Protein AF-A0A6G3R318-F1 (afdb_monomer_lite)

Organism: NCBI:txid2706070

Foldseek 3Di:
DVLLCVVPNPVQDDDDDDDPPCPCVCLVAPVVCVPPVDYPDDDDDDDDDADDPVLVVQQVVDDPPRDHDQDPPGPPDDGDCVRPDVSVVSVVVSVCCVVPVVD

Sequence (103 aa):
RAAHTALLGARRVLTWPGSMAAEDFPLFGDAGAEVHGQRGVPLVYWMLGVVGAEEWRRAATGGPGTQPLAPNHSPAFAPHIGSALRPAVAALAGAALDRFAAG

Structure (mmCIF, N/CA/C/O backbone):
data_AF-A0A6G3R318-F1
#
_entry.id   AF-A0A6G3R318-F1
#
loop_
_atom_site.group_PDB
_atom_site.id
_atom_site.type_symbol
_atom_site.label_atom_id
_atom_site.label_alt_id
_atom_site.label_comp_id
_atom_site.label_asym_id
_atom_site.label_entity_id
_atom_site.label_seq_id
_atom_site.pdbx_PDB_ins_code
_atom_site.Cartn_x
_atom_site.Cartn_y
_atom_site.Cartn_z
_atom_site.occupancy
_atom_site.B_iso_or_equiv
_atom_site.auth_seq_id
_atom_site.auth_comp_id
_atom_site.auth_asym_id
_atom_site.auth_atom_id
_atom_site.pdbx_PDB_model_num
ATOM 1 N N . ARG A 1 1 ? -6.621 -6.548 1.088 1.00 85.56 1 ARG A N 1
ATOM 2 C CA . ARG A 1 1 ? -6.122 -7.241 -0.141 1.00 85.56 1 ARG A CA 1
ATOM 3 C C . ARG A 1 1 ? -7.206 -7.431 -1.204 1.00 85.56 1 ARG A C 1
ATOM 5 O O . ARG A 1 1 ? -6.941 -7.115 -2.360 1.00 85.56 1 ARG A O 1
ATOM 12 N N . ALA 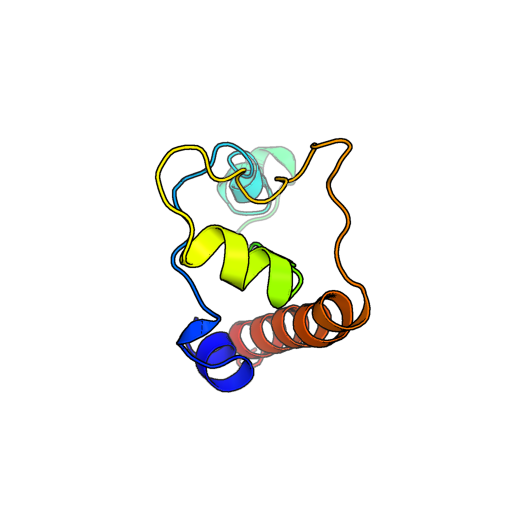A 1 2 ? -8.389 -7.957 -0.859 1.00 89.81 2 ALA A N 1
ATOM 13 C CA . ALA A 1 2 ? -9.481 -8.166 -1.820 1.00 89.81 2 ALA A CA 1
ATOM 14 C C . ALA A 1 2 ? -9.898 -6.861 -2.524 1.00 89.81 2 ALA A C 1
ATOM 16 O O . ALA A 1 2 ? -9.862 -6.809 -3.751 1.00 89.81 2 ALA A O 1
ATOM 17 N N . ALA A 1 3 ? -10.136 -5.785 -1.761 1.00 90.00 3 ALA A N 1
ATOM 18 C CA . ALA A 1 3 ? -10.441 -4.457 -2.301 1.00 90.00 3 ALA A CA 1
ATOM 19 C C . ALA A 1 3 ? -9.396 -3.962 -3.320 1.00 90.00 3 ALA A C 1
ATOM 21 O O . ALA A 1 3 ? -9.736 -3.572 -4.434 1.00 90.00 3 ALA A O 1
ATOM 22 N N . HIS A 1 4 ? -8.101 -4.065 -3.000 1.00 91.81 4 HIS A N 1
ATOM 23 C CA . HIS A 1 4 ? -7.029 -3.708 -3.940 1.00 91.81 4 HIS A CA 1
ATOM 24 C C . HIS A 1 4 ? -6.989 -4.597 -5.179 1.00 91.81 4 HIS A C 1
ATOM 26 O O . HIS A 1 4 ? -6.668 -4.116 -6.258 1.00 91.81 4 HIS A O 1
ATOM 32 N N . THR A 1 5 ? -7.315 -5.882 -5.046 1.00 93.88 5 THR A N 1
ATOM 33 C CA . THR A 1 5 ? -7.335 -6.809 -6.186 1.00 93.88 5 THR A CA 1
ATOM 34 C C . THR A 1 5 ? -8.464 -6.461 -7.150 1.00 93.88 5 THR A C 1
ATOM 36 O O . THR A 1 5 ? -8.240 -6.464 -8.358 1.00 93.88 5 THR A O 1
ATOM 39 N N . ALA A 1 6 ? -9.642 -6.105 -6.631 1.00 93.44 6 ALA A N 1
ATOM 40 C CA . ALA A 1 6 ? -10.758 -5.617 -7.437 1.00 93.44 6 ALA A CA 1
ATOM 41 C C . ALA A 1 6 ? -10.427 -4.279 -8.124 1.00 93.44 6 ALA A C 1
ATOM 43 O O . ALA A 1 6 ? -10.738 -4.096 -9.296 1.00 93.44 6 ALA A O 1
ATOM 44 N N . LEU A 1 7 ? -9.747 -3.371 -7.416 1.00 92.19 7 LEU A N 1
ATOM 45 C CA . LEU A 1 7 ? -9.408 -2.036 -7.913 1.00 92.19 7 LEU A CA 1
ATOM 46 C C . LEU A 1 7 ? -8.263 -2.026 -8.943 1.00 92.19 7 LEU A C 1
ATOM 48 O O . LEU A 1 7 ? -8.327 -1.316 -9.943 1.00 92.19 7 LEU A O 1
ATOM 52 N N . LEU A 1 8 ? -7.181 -2.759 -8.675 1.00 89.81 8 LEU A N 1
ATOM 53 C CA . LEU A 1 8 ? -5.916 -2.676 -9.421 1.00 89.81 8 LEU A CA 1
ATOM 54 C C . LEU A 1 8 ? -5.684 -3.885 -10.339 1.00 89.81 8 LEU A C 1
ATOM 56 O O . LEU A 1 8 ? -4.813 -3.843 -11.212 1.00 89.81 8 LEU A O 1
ATOM 60 N N . GLY A 1 9 ? -6.442 -4.964 -10.141 1.00 93.19 9 GLY A N 1
ATOM 61 C CA . GLY A 1 9 ? -6.219 -6.261 -10.767 1.00 93.19 9 GLY A CA 1
ATOM 62 C C . GLY A 1 9 ? -5.129 -7.080 -10.067 1.00 93.19 9 GLY A C 1
ATOM 63 O O . GLY A 1 9 ? -4.141 -6.555 -9.550 1.00 93.19 9 GLY A O 1
ATOM 64 N N . ALA A 1 10 ? -5.272 -8.408 -10.104 1.00 91.44 10 ALA A N 1
ATOM 65 C CA . ALA A 1 10 ? -4.398 -9.342 -9.382 1.00 91.44 10 ALA A CA 1
ATOM 66 C C . ALA A 1 10 ? -2.905 -9.209 -9.733 1.00 91.44 10 ALA A C 1
ATOM 68 O O . ALA A 1 10 ? -2.047 -9.393 -8.876 1.00 91.44 10 ALA A O 1
ATOM 69 N N . ARG A 1 11 ? -2.580 -8.829 -10.974 1.00 88.56 11 ARG A N 1
ATOM 70 C CA . ARG A 1 11 ? -1.191 -8.649 -11.433 1.00 88.56 11 ARG A CA 1
ATOM 71 C C . ARG A 1 11 ? -0.483 -7.425 -10.843 1.00 88.56 11 ARG A C 1
ATOM 73 O O . ARG A 1 11 ? 0.726 -7.310 -11.011 1.00 88.56 11 ARG A O 1
ATOM 80 N N . ARG A 1 12 ? -1.217 -6.504 -10.212 1.00 87.06 12 ARG A N 1
ATOM 81 C CA . ARG A 1 12 ? -0.678 -5.277 -9.597 1.00 87.06 12 ARG A CA 1
ATOM 82 C C . ARG A 1 12 ? -0.704 -5.316 -8.068 1.00 87.06 12 ARG A C 1
ATOM 84 O O . ARG A 1 12 ? -0.289 -4.353 -7.436 1.00 87.06 12 ARG A O 1
ATOM 91 N N . VAL A 1 13 ? -1.173 -6.418 -7.479 1.00 90.62 13 VAL A N 1
ATOM 92 C CA . VAL A 1 13 ? -1.188 -6.645 -6.030 1.00 90.62 13 VAL A CA 1
ATOM 93 C C . VAL A 1 13 ? -0.230 -7.786 -5.716 1.00 90.62 13 VAL A C 1
ATOM 95 O O . VAL A 1 13 ? -0.575 -8.963 -5.822 1.00 90.62 13 VAL A O 1
ATOM 98 N N . LEU A 1 14 ? 0.995 -7.419 -5.360 1.00 87.06 14 LEU A N 1
ATOM 99 C CA . LEU A 1 14 ? 2.083 -8.359 -5.117 1.00 87.06 14 LEU A CA 1
ATOM 100 C C . LEU A 1 14 ? 2.215 -8.673 -3.625 1.00 87.06 14 LEU A C 1
ATOM 102 O O . LEU A 1 14 ? 1.806 -7.885 -2.770 1.00 87.06 14 LEU A O 1
ATOM 106 N N . THR A 1 15 ? 2.802 -9.827 -3.313 1.00 85.25 15 THR A N 1
ATOM 107 C CA . THR A 1 15 ? 3.269 -10.104 -1.953 1.00 85.25 15 THR A CA 1
ATOM 108 C C . THR A 1 15 ? 4.510 -9.266 -1.701 1.00 85.25 15 THR A C 1
ATOM 110 O O . THR A 1 15 ? 5.482 -9.356 -2.449 1.00 85.25 15 THR A O 1
ATOM 113 N N . TRP A 1 16 ? 4.468 -8.450 -0.654 1.00 76.62 16 TRP A N 1
ATOM 114 C CA . TRP A 1 16 ? 5.635 -7.707 -0.214 1.00 76.62 16 TRP A CA 1
ATOM 115 C C . TRP A 1 16 ? 6.540 -8.630 0.622 1.00 76.62 16 TRP A C 1
ATOM 117 O O . TRP A 1 16 ? 6.041 -9.233 1.577 1.00 76.62 16 TRP A O 1
ATOM 127 N N . PRO A 1 17 ? 7.832 -8.795 0.278 1.00 75.88 17 PRO A N 1
ATOM 128 C CA . PRO A 1 17 ? 8.759 -9.541 1.124 1.00 75.88 17 PRO A CA 1
ATOM 129 C C . PRO A 1 17 ? 8.970 -8.799 2.450 1.00 75.88 17 PRO A C 1
ATOM 131 O O . PRO A 1 17 ? 8.887 -7.577 2.491 1.00 75.88 17 PRO A O 1
ATOM 134 N N . GLY A 1 18 ? 9.262 -9.512 3.540 1.00 72.19 18 GLY A N 1
ATOM 135 C CA . GLY A 1 18 ? 9.585 -8.861 4.816 1.00 72.19 18 GLY A CA 1
ATOM 136 C C . GLY A 1 18 ? 10.694 -7.812 4.643 1.00 72.19 18 GLY A C 1
ATOM 137 O O . GLY A 1 18 ? 11.690 -8.073 3.970 1.00 72.19 18 GLY A O 1
ATOM 138 N N . SER A 1 19 ? 10.503 -6.619 5.208 1.00 73.06 19 SER A N 1
ATOM 139 C CA . SER A 1 19 ? 11.435 -5.493 5.098 1.00 73.06 19 SER A CA 1
ATOM 140 C C . SER A 1 19 ? 11.558 -4.781 6.437 1.00 73.06 19 SER A C 1
ATOM 142 O O . SER A 1 19 ? 10.564 -4.640 7.148 1.00 73.06 19 SER A O 1
ATOM 144 N N . MET A 1 20 ? 12.773 -4.321 6.738 1.00 77.88 20 MET A N 1
ATOM 145 C CA . MET A 1 20 ? 13.119 -3.566 7.940 1.00 77.88 20 MET A CA 1
ATOM 146 C C . MET A 1 20 ? 12.782 -2.066 7.827 1.00 77.88 20 MET A C 1
ATOM 148 O O . MET A 1 20 ? 13.603 -1.196 8.104 1.00 77.88 20 MET A O 1
ATOM 152 N N . ALA A 1 21 ? 11.606 -1.754 7.287 1.00 76.38 21 ALA A N 1
ATOM 153 C CA . ALA A 1 21 ? 11.179 -0.377 7.030 1.00 76.38 21 ALA A CA 1
ATOM 154 C C . ALA A 1 21 ? 9.907 0.021 7.797 1.00 76.38 21 ALA A C 1
ATOM 156 O O . ALA A 1 21 ? 9.339 1.075 7.520 1.00 76.38 21 ALA A O 1
ATOM 157 N N . ALA A 1 22 ? 9.403 -0.846 8.677 1.00 82.50 22 ALA A N 1
ATOM 158 C CA . ALA A 1 22 ? 8.090 -0.686 9.309 1.00 82.50 22 ALA A CA 1
ATOM 159 C C . ALA A 1 22 ? 7.984 -1.388 10.677 1.00 82.50 22 ALA A C 1
ATOM 161 O O . ALA A 1 22 ? 6.888 -1.732 11.117 1.00 82.50 22 ALA A O 1
ATOM 162 N N . GLU A 1 23 ? 9.102 -1.660 11.345 1.00 87.56 23 GLU A N 1
ATOM 163 C CA . GLU A 1 23 ? 9.149 -2.355 12.637 1.00 87.56 23 GLU A CA 1
ATOM 164 C C . GLU A 1 23 ? 8.593 -1.514 13.778 1.00 87.56 23 GLU A C 1
ATOM 166 O O . GLU A 1 23 ? 8.127 -2.059 14.776 1.00 87.56 23 GLU A O 1
ATOM 171 N N . ASP A 1 24 ? 8.627 -0.195 13.625 1.00 90.75 24 ASP A N 1
ATOM 172 C CA . ASP A 1 24 ? 8.007 0.765 14.527 1.00 90.75 24 ASP A CA 1
ATOM 173 C C . ASP A 1 24 ? 6.508 0.945 14.248 1.00 90.75 24 ASP A C 1
ATOM 175 O O . ASP A 1 24 ? 5.781 1.407 15.122 1.00 90.75 24 ASP A O 1
ATOM 179 N N . PHE A 1 25 ? 6.002 0.529 13.082 1.00 90.75 25 PHE A N 1
ATOM 180 C CA . PHE A 1 25 ? 4.596 0.699 12.714 1.00 90.75 25 PHE A CA 1
ATOM 181 C C . PHE A 1 25 ? 3.599 0.098 13.728 1.00 90.75 25 PHE A C 1
ATOM 183 O O . PHE A 1 25 ? 2.576 0.734 14.000 1.00 90.75 25 PHE A O 1
ATOM 190 N N . PRO A 1 26 ? 3.853 -1.071 14.354 1.00 91.56 26 PRO A N 1
ATOM 191 C CA . PRO A 1 26 ? 3.003 -1.580 15.428 1.00 91.56 26 PRO A CA 1
ATOM 192 C C . PRO A 1 26 ? 2.850 -0.631 16.631 1.00 91.56 26 PRO A C 1
ATOM 194 O O . PRO A 1 26 ? 1.853 -0.745 17.345 1.00 91.56 26 PRO A O 1
ATOM 197 N N . LEU A 1 27 ? 3.775 0.318 16.846 1.00 95.25 27 LEU A N 1
ATOM 198 C CA . LEU A 1 27 ? 3.691 1.326 17.914 1.00 95.25 27 LEU A CA 1
ATOM 199 C C . LEU A 1 27 ? 2.566 2.348 17.701 1.00 95.25 27 LEU A C 1
ATOM 201 O O . LEU A 1 27 ? 2.251 3.090 18.621 1.00 95.25 27 LEU A O 1
ATOM 205 N N . PHE A 1 28 ? 1.935 2.402 16.527 1.00 93.56 28 PHE A N 1
ATOM 206 C CA . PHE A 1 28 ? 0.702 3.179 16.346 1.00 93.56 28 PHE A CA 1
ATOM 207 C C . PHE A 1 28 ? -0.548 2.450 16.876 1.00 93.56 28 PHE A C 1
ATOM 209 O O . PHE A 1 28 ? -1.637 3.023 16.893 1.00 93.56 28 PHE A O 1
ATOM 216 N N . GLY A 1 29 ? -0.410 1.171 17.238 1.00 94.75 29 GLY A N 1
ATOM 217 C CA . GLY A 1 29 ? -1.467 0.297 17.737 1.00 94.75 29 GLY A CA 1
ATOM 218 C C . GLY A 1 29 ? -1.232 -0.106 19.188 1.00 94.75 2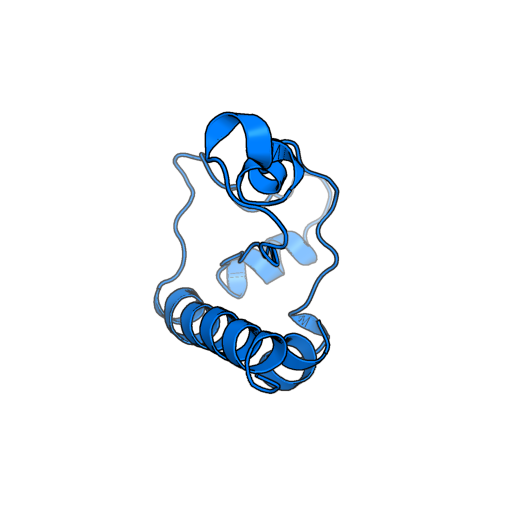9 GLY A C 1
ATOM 219 O O . GLY A 1 29 ? -0.602 0.607 19.960 1.00 94.75 29 GLY A O 1
ATOM 220 N N . ASP A 1 30 ? -1.694 -1.296 19.569 1.00 96.44 30 ASP A N 1
ATOM 221 C CA . ASP A 1 30 ? -1.608 -1.745 20.966 1.00 96.44 30 ASP A CA 1
ATOM 222 C C . ASP A 1 30 ? -0.174 -1.900 21.495 1.00 96.44 30 ASP A C 1
ATOM 224 O O . ASP A 1 30 ? 0.039 -1.773 22.702 1.00 96.44 30 ASP A O 1
ATOM 228 N N . ALA A 1 31 ? 0.821 -2.119 20.625 1.00 96.19 31 ALA A N 1
ATOM 229 C CA . ALA A 1 31 ? 2.223 -2.182 21.045 1.00 96.19 31 ALA A CA 1
ATOM 230 C C . ALA A 1 31 ? 2.752 -0.823 21.544 1.00 96.19 31 ALA A C 1
ATOM 232 O O . ALA A 1 31 ? 3.716 -0.787 22.302 1.00 96.19 31 ALA A O 1
ATOM 233 N N . GLY A 1 32 ? 2.120 0.287 21.148 1.00 97.00 32 GLY A N 1
ATOM 234 C CA . GLY A 1 32 ? 2.456 1.637 21.596 1.00 97.00 32 GLY A CA 1
ATOM 235 C C . GLY A 1 32 ? 1.593 2.156 22.739 1.00 97.00 32 GLY A C 1
ATOM 236 O O . GLY A 1 32 ? 1.715 3.327 23.096 1.00 97.00 32 GLY A O 1
ATOM 237 N N . ALA A 1 33 ? 0.740 1.324 23.347 1.00 97.69 33 ALA A N 1
ATOM 238 C CA . ALA A 1 33 ? -0.185 1.772 24.388 1.00 97.69 33 ALA A CA 1
ATOM 239 C C . ALA A 1 33 ? 0.523 2.480 25.560 1.00 97.69 33 ALA A C 1
ATOM 241 O O . ALA A 1 33 ? -0.029 3.420 26.124 1.00 97.69 33 ALA A O 1
ATOM 242 N N . GLU A 1 34 ? 1.752 2.080 25.899 1.00 97.19 34 GLU A N 1
ATOM 243 C CA . GLU A 1 34 ? 2.567 2.741 26.933 1.00 97.19 34 GLU A CA 1
ATOM 244 C C 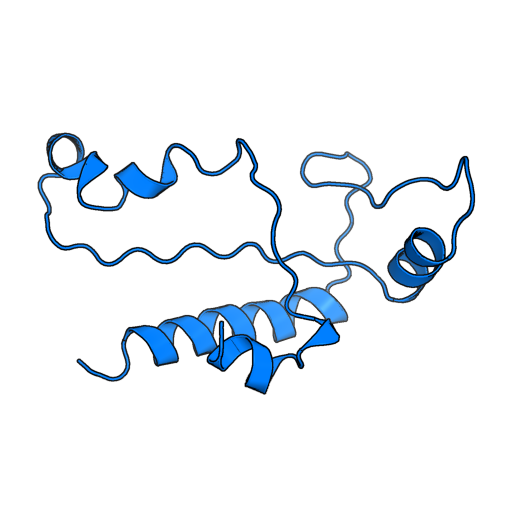. GLU A 1 34 ? 3.168 4.083 26.478 1.00 97.19 34 GLU A C 1
ATOM 246 O O . GLU A 1 34 ? 3.483 4.929 27.309 1.00 97.19 34 GLU A O 1
ATOM 251 N N . VAL A 1 35 ? 3.293 4.302 25.167 1.00 96.00 35 VAL A N 1
ATOM 252 C CA . VAL A 1 35 ? 3.828 5.531 24.561 1.00 96.00 35 VAL A CA 1
ATOM 253 C C . VAL A 1 35 ? 2.734 6.585 24.390 1.00 96.00 35 VAL A C 1
ATOM 255 O O . VAL A 1 35 ? 2.943 7.749 24.720 1.00 96.00 35 VAL A O 1
ATOM 258 N N . HIS A 1 36 ? 1.566 6.195 23.867 1.00 96.06 36 HIS A N 1
ATOM 259 C CA . HIS A 1 36 ? 0.496 7.131 23.488 1.00 96.06 36 HIS A CA 1
ATOM 260 C C . HIS A 1 36 ? -0.809 6.974 24.292 1.00 96.06 36 HIS A C 1
ATOM 262 O O . HIS A 1 36 ? -1.752 7.738 24.085 1.00 96.06 36 HIS A O 1
ATOM 268 N N . GLY A 1 37 ? -0.912 5.990 25.192 1.00 97.12 37 GLY A N 1
ATOM 269 C CA . GLY A 1 37 ? -2.042 5.836 26.120 1.00 97.12 37 GLY A CA 1
ATOM 270 C C . GLY A 1 37 ? -3.365 5.350 25.511 1.00 97.12 37 GLY A C 1
ATOM 271 O O . GLY A 1 37 ? -4.394 5.440 26.175 1.00 97.12 37 GLY A O 1
ATOM 272 N N . GLN A 1 38 ? -3.375 4.850 24.271 1.00 96.50 38 GLN A N 1
ATOM 273 C CA . GLN A 1 38 ? -4.589 4.368 23.584 1.00 96.50 38 GLN A CA 1
ATOM 274 C C . GLN A 1 38 ? -4.522 2.855 23.347 1.00 96.50 38 GLN A C 1
ATOM 276 O O . GLN A 1 38 ? -3.434 2.298 23.224 1.00 96.50 38 GLN A O 1
ATOM 281 N N . ARG A 1 39 ? -5.681 2.191 23.277 1.00 96.06 39 ARG A N 1
ATOM 282 C CA . ARG A 1 39 ? -5.813 0.749 23.002 1.00 96.06 39 ARG A CA 1
ATOM 283 C C . ARG A 1 39 ? -6.904 0.492 21.967 1.00 96.06 39 ARG A C 1
ATOM 285 O O . ARG A 1 39 ? -7.804 1.311 21.800 1.00 96.06 39 ARG A O 1
ATOM 292 N N . GLY A 1 40 ? -6.840 -0.659 21.308 1.00 92.94 40 GLY A N 1
ATOM 293 C CA . GLY A 1 40 ? -7.793 -1.103 20.299 1.00 92.94 40 GLY A CA 1
ATOM 294 C C . GLY A 1 40 ? -7.676 -0.366 18.965 1.00 92.94 40 GLY A C 1
ATOM 295 O O . GLY A 1 40 ? -8.624 -0.398 18.184 1.00 92.94 40 GLY A O 1
ATOM 296 N N . VAL A 1 41 ? -6.552 0.310 18.690 1.00 91.31 41 VAL A N 1
ATOM 297 C CA . VAL A 1 41 ? -6.369 1.071 17.444 1.00 91.31 41 VAL A CA 1
ATOM 298 C C . VAL A 1 41 ? -6.140 0.093 16.282 1.00 91.31 41 VAL A C 1
ATOM 300 O O . VAL A 1 41 ? -5.125 -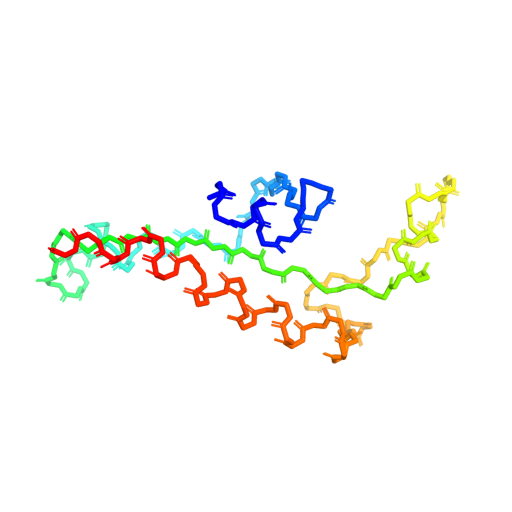0.609 16.259 1.00 91.31 41 VAL A O 1
ATOM 303 N N . PRO A 1 42 ? -7.058 0.015 15.300 1.00 85.44 42 PRO A N 1
ATOM 304 C CA . PRO A 1 42 ? -6.897 -0.883 14.171 1.00 85.44 42 PRO A CA 1
ATOM 305 C C . PRO A 1 42 ? -5.813 -0.359 13.232 1.00 85.44 42 PRO A C 1
ATOM 307 O O . PRO A 1 42 ? -5.920 0.736 12.683 1.00 85.44 42 PRO A O 1
ATOM 310 N N . LEU A 1 43 ? -4.792 -1.178 12.998 1.00 84.56 43 LEU A N 1
ATOM 311 C CA . LEU A 1 43 ? -3.709 -0.845 12.085 1.00 84.56 43 LEU A CA 1
ATOM 312 C C . LEU A 1 43 ? -3.889 -1.506 10.725 1.00 84.56 43 LEU A C 1
ATOM 314 O O . LEU A 1 43 ? -4.323 -2.654 10.609 1.00 84.56 43 LEU A O 1
ATOM 318 N N . VAL A 1 44 ? -3.484 -0.783 9.689 1.00 79.06 44 VAL A N 1
ATOM 319 C CA . VAL A 1 44 ? -3.293 -1.334 8.355 1.00 79.06 44 VAL A CA 1
ATOM 320 C C . VAL A 1 44 ? -2.089 -0.661 7.709 1.00 79.06 44 VAL A C 1
ATOM 322 O O . VAL A 1 44 ? -2.003 0.562 7.660 1.00 79.06 44 VAL A O 1
ATOM 325 N N . TYR A 1 45 ? -1.149 -1.473 7.232 1.00 78.75 45 TYR A N 1
ATOM 326 C CA . TYR A 1 45 ? 0.026 -1.012 6.502 1.00 78.75 45 TYR A CA 1
ATOM 327 C C . TYR A 1 45 ? -0.041 -1.518 5.068 1.00 78.75 45 TYR A C 1
ATOM 329 O O . TYR A 1 45 ? -0.299 -2.698 4.818 1.00 78.75 45 TYR A O 1
ATOM 337 N N . TRP A 1 46 ? 0.229 -0.633 4.122 1.00 77.38 46 TRP A N 1
ATOM 338 C CA . TRP A 1 46 ? 0.468 -0.992 2.734 1.00 77.38 46 TRP A CA 1
ATOM 339 C C . TRP A 1 46 ? 1.646 -0.187 2.220 1.00 77.38 46 TRP A C 1
ATOM 341 O O . TRP A 1 46 ? 1.818 0.982 2.558 1.00 77.38 46 TRP A O 1
ATOM 351 N N . MET A 1 47 ? 2.422 -0.810 1.343 1.00 79.62 47 MET A N 1
ATOM 352 C CA . MET A 1 47 ? 3.439 -0.108 0.585 1.00 79.62 47 MET A CA 1
ATOM 353 C C . MET A 1 47 ? 3.009 0.002 -0.866 1.00 79.62 47 MET A C 1
ATOM 355 O O . MET A 1 47 ? 2.582 -0.973 -1.486 1.00 79.62 47 MET A O 1
ATOM 359 N N . LEU A 1 48 ? 3.128 1.212 -1.397 1.00 78.31 48 LEU A N 1
ATOM 360 C CA . LEU A 1 48 ? 2.881 1.492 -2.795 1.00 78.31 48 LEU A CA 1
ATOM 361 C C . LEU A 1 48 ? 4.211 1.677 -3.523 1.00 78.31 48 LEU A C 1
ATOM 363 O O . LEU A 1 48 ? 4.948 2.619 -3.249 1.00 78.31 48 LEU A O 1
ATOM 367 N N . GLY A 1 49 ? 4.477 0.799 -4.486 1.00 78.69 49 GLY A N 1
ATOM 368 C CA . GLY A 1 49 ? 5.549 0.983 -5.458 1.00 78.69 49 GLY A CA 1
ATOM 369 C C . GLY A 1 49 ? 5.046 1.695 -6.711 1.00 78.69 49 GLY A C 1
ATOM 370 O O . GLY A 1 49 ? 3.920 1.468 -7.157 1.00 78.69 49 GLY A O 1
ATOM 371 N N . VAL A 1 50 ? 5.901 2.522 -7.310 1.00 82.12 50 VAL A N 1
ATOM 372 C CA . VAL A 1 50 ? 5.654 3.148 -8.612 1.00 82.12 50 VAL A CA 1
ATOM 373 C C . VAL A 1 50 ? 6.846 2.869 -9.505 1.00 82.12 50 VAL A C 1
ATOM 375 O O . VAL A 1 50 ? 7.985 3.103 -9.122 1.00 82.12 50 VAL A O 1
ATOM 378 N N . VAL A 1 51 ? 6.566 2.397 -10.712 1.00 84.00 51 VAL A N 1
ATOM 379 C CA . VAL A 1 51 ? 7.573 2.115 -11.729 1.00 84.00 51 VAL A CA 1
ATOM 380 C C . VAL A 1 51 ? 6.984 2.408 -13.105 1.00 84.00 51 VAL A C 1
ATOM 382 O O . VAL A 1 51 ? 5.805 2.124 -13.348 1.00 84.00 51 VAL A O 1
ATOM 385 N N . GLY A 1 52 ? 7.771 2.998 -14.006 1.00 83.12 52 GLY A N 1
ATOM 386 C CA . GLY A 1 52 ? 7.364 3.180 -15.392 1.00 83.12 52 GLY A CA 1
ATOM 387 C C . GLY A 1 52 ? 7.185 1.833 -16.096 1.00 83.12 52 GLY A C 1
ATOM 388 O O . GLY A 1 52 ? 7.888 0.861 -15.823 1.00 83.12 52 GLY A O 1
ATOM 389 N N . ALA A 1 53 ? 6.245 1.746 -17.041 1.00 82.94 53 ALA A N 1
ATOM 390 C CA . ALA A 1 53 ? 5.955 0.484 -17.730 1.00 82.94 53 ALA A CA 1
ATOM 391 C C . ALA A 1 53 ? 7.173 -0.079 -18.486 1.00 82.94 53 ALA A C 1
ATOM 393 O O . ALA A 1 53 ? 7.340 -1.294 -18.575 1.00 82.94 53 ALA A O 1
ATOM 394 N N . GLU A 1 54 ? 8.022 0.792 -19.035 1.00 85.12 54 GLU A N 1
ATOM 395 C CA . GLU A 1 54 ? 9.248 0.377 -19.712 1.00 85.12 54 GLU A CA 1
ATOM 396 C C . GLU A 1 54 ? 10.298 -0.148 -18.731 1.00 85.12 54 GLU A C 1
ATOM 398 O O . GLU A 1 54 ? 10.835 -1.228 -18.951 1.00 85.12 54 GLU A O 1
ATOM 403 N N . GLU A 1 55 ? 10.544 0.562 -17.630 1.00 86.12 55 GLU A N 1
ATOM 404 C CA . GLU A 1 55 ? 11.486 0.143 -16.585 1.00 86.12 55 GLU A CA 1
ATOM 405 C C . GLU A 1 55 ? 11.076 -1.194 -15.978 1.00 86.12 55 GLU A C 1
ATOM 407 O O . GLU A 1 55 ? 11.908 -2.089 -15.850 1.00 86.12 55 GLU A O 1
ATOM 412 N N . TRP A 1 56 ? 9.780 -1.364 -15.701 1.00 86.62 56 TRP A N 1
ATOM 413 C CA . TRP A 1 56 ? 9.233 -2.632 -15.235 1.00 86.62 56 TRP A CA 1
ATOM 414 C C . TRP A 1 56 ? 9.481 -3.760 -16.235 1.00 86.62 56 TRP A C 1
ATOM 416 O O . TRP A 1 56 ? 9.940 -4.828 -15.844 1.00 86.62 56 TRP A O 1
ATOM 426 N N . ARG A 1 57 ? 9.209 -3.536 -17.530 1.00 87.88 57 ARG A N 1
ATOM 427 C CA . ARG A 1 57 ? 9.465 -4.546 -18.568 1.00 87.88 57 ARG A CA 1
ATOM 428 C C . ARG A 1 57 ? 10.946 -4.893 -18.647 1.00 87.88 57 ARG A C 1
ATOM 430 O O . ARG A 1 57 ? 11.262 -6.073 -18.598 1.00 87.88 57 ARG A O 1
ATOM 437 N N . ARG A 1 58 ? 11.832 -3.892 -18.707 1.00 88.50 58 ARG A N 1
ATOM 438 C CA . ARG A 1 58 ? 13.289 -4.097 -18.762 1.00 88.50 58 ARG A CA 1
ATOM 439 C C . ARG A 1 58 ? 13.782 -4.916 -17.573 1.00 88.50 58 ARG A C 1
ATOM 441 O O . ARG A 1 58 ? 14.499 -5.887 -17.777 1.00 88.50 58 ARG A O 1
ATOM 448 N N . ALA A 1 59 ? 13.354 -4.569 -16.360 1.00 88.00 59 ALA A N 1
ATOM 449 C CA . ALA A 1 59 ? 13.727 -5.301 -15.153 1.00 88.00 59 ALA A CA 1
ATOM 450 C C . ALA A 1 59 ? 13.150 -6.729 -15.127 1.00 88.00 59 ALA A C 1
ATOM 452 O O . ALA A 1 59 ? 13.833 -7.655 -14.708 1.00 88.00 59 ALA A O 1
ATOM 453 N N . ALA A 1 60 ? 11.912 -6.924 -15.594 1.00 85.75 60 ALA A N 1
ATOM 454 C CA . ALA A 1 60 ? 11.234 -8.221 -15.561 1.00 85.75 60 ALA A CA 1
ATOM 455 C C . ALA A 1 60 ? 11.714 -9.211 -16.636 1.00 85.75 60 ALA A C 1
ATOM 457 O O . ALA A 1 60 ? 11.632 -10.417 -16.425 1.00 85.75 60 ALA A O 1
ATOM 458 N N . THR A 1 61 ? 12.174 -8.725 -17.793 1.00 89.00 61 THR A N 1
ATOM 459 C CA . THR A 1 61 ? 12.663 -9.571 -18.899 1.00 89.00 61 THR A CA 1
ATOM 460 C C . THR A 1 61 ? 14.185 -9.625 -18.987 1.00 89.00 61 THR A C 1
ATOM 462 O O . THR A 1 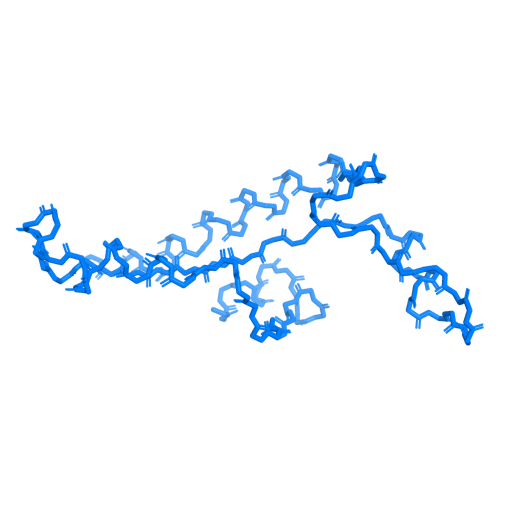61 ? 14.727 -10.257 -19.891 1.00 89.00 61 THR A O 1
ATOM 465 N N . GLY A 1 62 ? 14.876 -8.909 -18.106 1.00 83.62 62 GLY A N 1
ATOM 466 C CA . GLY A 1 62 ? 16.322 -8.794 -18.112 1.00 83.62 62 GLY A CA 1
ATOM 467 C C . GLY A 1 62 ? 17.027 -10.079 -17.680 1.00 83.62 62 GLY A C 1
ATOM 468 O O . GLY A 1 62 ? 16.587 -10.768 -16.762 1.00 83.62 62 GLY A O 1
ATOM 469 N N . GLY A 1 63 ? 18.146 -10.391 -18.337 1.00 86.25 63 GLY A N 1
ATOM 470 C CA . GLY A 1 63 ? 19.053 -11.464 -17.927 1.00 86.25 63 GLY A CA 1
ATOM 471 C C . GLY A 1 63 ? 20.040 -11.024 -16.833 1.00 86.25 63 GLY A C 1
ATOM 472 O O . GLY A 1 63 ? 19.952 -9.898 -16.326 1.00 86.25 63 GLY A O 1
ATOM 473 N N . PRO A 1 64 ? 21.014 -11.884 -16.486 1.00 87.69 64 PRO A N 1
ATOM 474 C CA . PRO A 1 64 ? 22.091 -11.544 -15.557 1.00 87.69 64 PRO A CA 1
ATOM 475 C C . PRO A 1 64 ? 22.771 -10.218 -15.928 1.00 87.69 64 PRO A C 1
ATOM 477 O O . PRO A 1 64 ? 23.096 -9.992 -17.091 1.00 87.69 64 PRO A O 1
ATOM 480 N N . GLY A 1 65 ? 22.975 -9.338 -14.944 1.00 84.75 65 GLY A N 1
ATOM 481 C CA . GLY A 1 65 ? 23.567 -8.010 -15.156 1.00 84.75 65 GLY A CA 1
ATOM 482 C C . GLY A 1 65 ? 22.568 -6.900 -15.501 1.00 84.75 65 GLY A C 1
ATOM 483 O O . GLY A 1 65 ? 22.970 -5.745 -15.619 1.00 84.75 65 GLY A O 1
ATOM 484 N N . THR A 1 66 ? 21.271 -7.208 -15.618 1.00 89.31 66 THR A N 1
ATOM 485 C CA . THR A 1 66 ? 20.246 -6.165 -15.765 1.00 89.31 66 THR A CA 1
ATOM 486 C C . THR A 1 66 ? 20.180 -5.313 -14.504 1.00 89.31 66 THR A C 1
ATOM 488 O O . THR A 1 66 ? 20.076 -5.837 -13.394 1.00 89.31 66 THR A O 1
ATOM 491 N N . GLN A 1 67 ? 20.219 -3.992 -14.675 1.00 85.44 67 GLN A N 1
ATOM 492 C CA . GLN A 1 67 ? 20.126 -3.064 -13.557 1.00 85.44 67 GLN A CA 1
ATOM 493 C C . GLN A 1 67 ? 18.751 -3.182 -12.876 1.00 85.44 67 GLN A C 1
ATOM 495 O O . GLN A 1 67 ? 17.725 -3.102 -13.562 1.00 85.44 67 GLN A O 1
ATOM 500 N N . PRO A 1 68 ? 18.701 -3.377 -11.545 1.00 85.75 68 PRO A N 1
ATOM 501 C CA . PRO A 1 68 ? 17.438 -3.438 -10.829 1.00 85.75 68 PRO A CA 1
ATOM 502 C C . PRO A 1 68 ? 16.727 -2.081 -10.853 1.00 85.75 68 PRO A C 1
ATOM 504 O O . PRO A 1 68 ? 17.337 -1.034 -11.081 1.00 85.75 68 PRO A O 1
ATOM 507 N N . LEU A 1 69 ? 15.424 -2.106 -10.571 1.00 87.81 69 LEU A N 1
ATOM 508 C CA . LEU A 1 69 ? 14.652 -0.886 -10.348 1.00 87.81 69 LEU A CA 1
ATOM 509 C C . LEU A 1 69 ? 15.269 -0.085 -9.198 1.00 87.81 69 LEU A C 1
ATOM 511 O O . LEU A 1 69 ? 15.641 -0.663 -8.175 1.00 87.81 69 LEU A O 1
ATOM 515 N N . ALA A 1 70 ? 15.355 1.237 -9.360 1.00 88.75 70 ALA A N 1
ATOM 516 C CA . ALA A 1 70 ? 15.831 2.115 -8.300 1.00 88.75 70 ALA A CA 1
ATOM 517 C C . ALA A 1 70 ? 14.898 1.993 -7.075 1.00 88.75 70 ALA A C 1
ATOM 519 O O . ALA A 1 70 ? 13.693 2.215 -7.218 1.00 88.75 70 ALA A O 1
ATOM 520 N N . PRO A 1 71 ? 15.410 1.618 -5.888 1.00 84.44 71 PRO A N 1
ATOM 521 C CA . PRO A 1 71 ? 14.593 1.506 -4.685 1.00 84.44 71 PRO A CA 1
ATOM 522 C C . PRO A 1 71 ? 14.341 2.875 -4.044 1.00 84.44 71 PRO A C 1
ATOM 524 O O . PRO A 1 71 ? 14.993 3.870 -4.376 1.00 84.44 71 PRO A O 1
ATOM 527 N N . ASN A 1 72 ? 13.452 2.900 -3.047 1.00 80.75 72 ASN A N 1
ATOM 528 C CA . ASN A 1 72 ? 13.367 4.011 -2.098 1.00 80.75 72 ASN A CA 1
ATOM 529 C C . ASN A 1 72 ? 14.770 4.340 -1.544 1.00 80.75 72 ASN A C 1
ATOM 531 O O . ASN A 1 72 ? 15.592 3.442 -1.361 1.00 80.75 72 ASN A O 1
ATOM 535 N N . HIS A 1 73 ? 15.036 5.623 -1.285 1.00 85.25 73 HIS A N 1
ATOM 536 C CA . HIS A 1 73 ? 16.340 6.168 -0.861 1.00 85.25 73 HIS A CA 1
ATOM 537 C C . HIS A 1 73 ? 17.470 6.139 -1.907 1.00 85.25 73 HIS A C 1
ATOM 539 O O . HIS A 1 73 ? 18.568 6.615 -1.624 1.00 85.25 73 HIS A O 1
ATOM 545 N N . SER A 1 74 ? 17.230 5.654 -3.129 1.00 89.12 74 SER A N 1
ATOM 546 C CA . SER A 1 74 ? 18.187 5.820 -4.227 1.00 89.12 74 SER A CA 1
ATOM 547 C C . SER A 1 74 ? 18.167 7.258 -4.771 1.00 89.12 74 SER A C 1
ATOM 549 O O . SER A 1 74 ? 17.080 7.790 -4.999 1.00 89.12 74 SER A O 1
ATOM 551 N N . PRO A 1 75 ? 19.324 7.871 -5.099 1.00 91.88 75 PRO A N 1
ATOM 552 C CA . PRO A 1 75 ? 19.356 9.155 -5.808 1.00 91.88 75 PRO A CA 1
ATOM 553 C C . PRO A 1 75 ? 18.778 9.069 -7.231 1.00 91.88 75 PRO A C 1
ATOM 555 O O . PRO A 1 75 ? 18.484 10.094 -7.836 1.00 91.88 75 PRO A O 1
ATOM 558 N N . ALA A 1 76 ? 18.606 7.857 -7.769 1.00 88.69 76 ALA A N 1
ATOM 559 C CA . ALA A 1 76 ? 17.987 7.611 -9.068 1.00 88.69 76 ALA A CA 1
ATOM 560 C C . ALA A 1 76 ? 16.474 7.326 -8.978 1.00 88.69 76 ALA A C 1
ATOM 562 O O . ALA A 1 76 ? 15.846 7.039 -9.996 1.00 88.69 76 ALA A O 1
ATOM 563 N N . PHE A 1 77 ? 15.876 7.355 -7.780 1.00 87.94 77 PHE A N 1
ATOM 564 C CA . PHE A 1 77 ? 14.448 7.094 -7.620 1.00 87.94 77 PHE A CA 1
ATOM 565 C C . PHE A 1 77 ? 13.607 8.250 -8.180 1.00 87.94 77 PHE A C 1
ATOM 567 O O . PHE A 1 77 ? 13.622 9.359 -7.648 1.00 87.94 77 PHE A O 1
ATOM 574 N N . ALA A 1 78 ? 12.845 7.976 -9.243 1.00 86.06 78 ALA A N 1
ATOM 575 C CA . ALA A 1 78 ? 12.024 8.962 -9.942 1.00 86.06 78 ALA A CA 1
ATOM 576 C C . ALA A 1 78 ? 10.635 8.379 -10.282 1.00 86.06 78 ALA A C 1
ATOM 578 O O . ALA A 1 78 ? 10.442 7.803 -11.354 1.00 86.06 78 ALA A O 1
ATOM 579 N N . PRO A 1 79 ? 9.640 8.488 -9.383 1.00 79.75 79 PRO A N 1
ATOM 580 C CA . PRO A 1 79 ? 8.320 7.915 -9.616 1.00 79.75 79 PRO A CA 1
ATOM 581 C C . PRO A 1 79 ? 7.575 8.673 -10.723 1.00 79.75 79 PRO A C 1
ATOM 583 O O . PRO A 1 79 ? 7.403 9.891 -10.673 1.00 79.75 79 PRO A O 1
ATOM 586 N N . HIS A 1 80 ? 7.059 7.942 -11.711 1.00 82.44 80 HIS A N 1
ATOM 587 C CA . HIS A 1 80 ? 6.267 8.538 -12.785 1.00 82.44 80 HIS A CA 1
ATOM 588 C C . HIS A 1 80 ? 4.885 8.990 -12.271 1.00 82.44 80 HIS A C 1
ATOM 590 O O . HIS A 1 80 ? 4.023 8.166 -11.955 1.00 82.44 80 HIS A O 1
ATOM 596 N N . ILE A 1 81 ? 4.652 10.309 -12.216 1.00 79.06 81 ILE A N 1
ATOM 597 C CA . ILE A 1 81 ? 3.478 10.936 -11.573 1.00 79.06 81 ILE A CA 1
ATOM 598 C C . ILE A 1 81 ? 2.150 10.362 -12.089 1.00 79.06 81 ILE A C 1
ATOM 600 O O . ILE A 1 81 ? 1.273 10.021 -11.294 1.00 79.06 81 ILE A O 1
ATOM 604 N N . GLY A 1 82 ? 2.001 10.209 -13.410 1.00 78.12 82 GLY A N 1
ATOM 605 C CA . GLY A 1 82 ? 0.751 9.746 -14.024 1.00 78.12 82 GLY A CA 1
ATOM 606 C C . GLY A 1 82 ? 0.376 8.307 -13.655 1.00 78.12 82 GLY A C 1
ATOM 607 O O . GLY A 1 82 ? -0.805 7.986 -13.537 1.00 78.12 82 GLY A O 1
ATOM 608 N N . SER A 1 83 ? 1.374 7.453 -13.417 1.00 77.88 83 SER A N 1
ATOM 609 C CA . SER A 1 83 ? 1.176 6.069 -12.964 1.00 77.88 83 SER A CA 1
ATOM 610 C C . SER A 1 83 ? 1.261 5.923 -11.444 1.00 77.88 83 SER A C 1
ATOM 612 O O . SER A 1 83 ? 0.885 4.876 -10.927 1.00 77.88 83 SER A O 1
ATOM 614 N N . ALA A 1 84 ? 1.724 6.956 -10.737 1.00 80.81 84 ALA A N 1
ATOM 615 C CA . ALA A 1 84 ? 1.800 7.006 -9.284 1.00 80.81 84 ALA A CA 1
ATOM 616 C C . ALA A 1 84 ? 0.488 7.481 -8.665 1.00 80.81 84 ALA A C 1
ATOM 618 O O . ALA A 1 84 ? -0.172 6.751 -7.935 1.00 80.81 84 ALA A O 1
ATOM 619 N N . LEU A 1 85 ? 0.116 8.730 -8.950 1.00 85.62 85 LEU A N 1
ATOM 620 C CA . LEU A 1 85 ? -0.680 9.524 -8.023 1.00 85.62 85 LEU A CA 1
ATOM 621 C C . LEU A 1 85 ? -2.131 9.048 -7.945 1.00 85.62 85 LEU A C 1
ATOM 623 O O . LEU A 1 85 ? -2.656 8.816 -6.860 1.00 85.62 85 LEU A O 1
ATOM 627 N N . ARG A 1 86 ? -2.784 8.860 -9.096 1.00 88.44 86 ARG A N 1
ATOM 628 C CA . ARG A 1 86 ? -4.187 8.420 -9.127 1.00 88.44 86 ARG A CA 1
ATOM 629 C C . ARG A 1 86 ? -4.356 6.996 -8.578 1.00 88.44 86 ARG A C 1
ATOM 631 O O . ARG A 1 86 ? -5.211 6.821 -7.711 1.00 88.44 86 ARG A O 1
ATOM 638 N N . PRO A 1 87 ? -3.555 5.994 -9.000 1.00 87.56 87 PRO A N 1
ATOM 639 C CA . PRO A 1 87 ? -3.621 4.662 -8.403 1.00 87.56 87 PRO A CA 1
ATOM 640 C C . PRO A 1 87 ? -3.305 4.659 -6.903 1.00 87.56 87 PRO A C 1
ATOM 642 O O . PRO A 1 87 ? -3.968 3.936 -6.165 1.00 87.56 87 PRO A O 1
ATOM 645 N N . ALA A 1 88 ? -2.359 5.493 -6.448 1.00 87.62 88 ALA A N 1
ATOM 646 C CA . ALA A 1 88 ? -2.018 5.644 -5.033 1.00 87.62 88 ALA A CA 1
ATOM 647 C C . ALA A 1 88 ? -3.219 6.073 -4.197 1.00 87.62 88 ALA A C 1
ATOM 649 O O . ALA A 1 88 ? -3.595 5.401 -3.239 1.00 87.62 88 ALA A O 1
ATOM 650 N N . VAL A 1 89 ? -3.829 7.193 -4.589 1.00 90.81 89 VAL A N 1
ATOM 651 C CA . VAL A 1 89 ? -4.968 7.780 -3.884 1.00 90.81 89 VAL A CA 1
ATOM 652 C C . VAL A 1 89 ? -6.144 6.810 -3.887 1.00 90.81 89 VAL A C 1
ATOM 654 O O . VAL A 1 89 ? -6.761 6.600 -2.847 1.00 90.81 89 VAL A O 1
ATOM 657 N N . ALA A 1 90 ? -6.420 6.160 -5.020 1.00 91.56 90 ALA A N 1
ATOM 658 C CA . ALA A 1 90 ? -7.487 5.170 -5.108 1.00 91.56 90 ALA A CA 1
ATOM 659 C C . ALA A 1 90 ? -7.225 3.952 -4.204 1.00 91.56 90 ALA A C 1
ATOM 661 O O . ALA A 1 90 ? -8.143 3.476 -3.541 1.00 91.56 90 ALA A O 1
ATOM 662 N N . ALA A 1 91 ? -5.983 3.459 -4.141 1.00 90.44 91 ALA A N 1
ATOM 663 C CA . ALA A 1 91 ? -5.613 2.342 -3.276 1.00 90.44 91 ALA A CA 1
ATOM 664 C C . ALA A 1 91 ? -5.722 2.700 -1.784 1.00 90.44 91 ALA A C 1
ATOM 666 O O . ALA A 1 91 ? -6.236 1.892 -1.010 1.00 90.44 91 ALA A O 1
ATOM 667 N N . LEU A 1 92 ? -5.283 3.904 -1.398 1.00 89.50 92 LEU A N 1
ATOM 668 C CA . LEU A 1 92 ? -5.421 4.447 -0.042 1.00 89.50 92 LEU A CA 1
ATOM 669 C C . LEU A 1 92 ? -6.898 4.556 0.359 1.00 89.50 92 LEU A C 1
ATOM 671 O O . LEU A 1 92 ? -7.319 3.978 1.359 1.00 89.50 92 LEU A O 1
ATOM 675 N N . ALA A 1 93 ? -7.695 5.252 -0.454 1.00 91.12 93 ALA A N 1
ATOM 676 C CA . ALA A 1 93 ? -9.112 5.471 -0.190 1.00 91.12 93 ALA A CA 1
ATOM 677 C C . ALA A 1 93 ? -9.901 4.155 -0.170 1.00 91.12 93 ALA A C 1
ATOM 679 O O . ALA A 1 93 ? -10.685 3.921 0.744 1.00 91.12 93 ALA A O 1
ATOM 680 N N . GLY A 1 94 ? -9.659 3.267 -1.138 1.00 90.38 94 GLY A N 1
ATOM 681 C CA . GLY A 1 94 ? -10.342 1.979 -1.226 1.00 90.38 94 GLY A CA 1
ATOM 682 C C . GLY A 1 94 ? -10.086 1.089 -0.014 1.00 90.38 94 GLY A C 1
ATOM 683 O O . GLY A 1 94 ? -11.003 0.425 0.453 1.00 90.38 94 GLY A O 1
ATOM 684 N N . ALA A 1 95 ? -8.871 1.101 0.535 1.00 87.38 95 ALA A N 1
ATOM 685 C CA . ALA A 1 95 ? -8.572 0.311 1.722 1.00 87.38 95 ALA A CA 1
ATOM 686 C C . ALA A 1 95 ? -9.087 0.939 3.021 1.00 87.38 95 ALA A C 1
ATOM 688 O O . ALA A 1 95 ? -9.519 0.206 3.906 1.00 87.38 95 ALA A O 1
ATOM 689 N N . ALA A 1 96 ? -9.097 2.271 3.127 1.00 86.81 96 ALA A N 1
ATOM 690 C CA . ALA A 1 96 ? -9.762 2.948 4.235 1.00 86.81 96 ALA A CA 1
ATOM 691 C C . ALA A 1 96 ? -11.267 2.635 4.244 1.00 86.81 96 ALA A C 1
ATOM 693 O O . ALA A 1 96 ? -11.803 2.228 5.269 1.00 86.81 96 ALA A O 1
ATOM 694 N N . LEU A 1 97 ? -11.936 2.743 3.093 1.00 88.94 97 LEU A N 1
ATOM 695 C CA . LEU A 1 97 ? -13.352 2.398 2.970 1.00 88.94 97 LEU A CA 1
ATOM 696 C C . LEU A 1 97 ? -13.600 0.918 3.290 1.00 88.94 97 LEU A C 1
ATOM 698 O O . LEU A 1 97 ? -14.451 0.625 4.113 1.00 88.94 97 LEU A O 1
ATOM 702 N N . ASP A 1 98 ? -12.825 -0.013 2.728 1.00 87.19 98 ASP A N 1
ATOM 703 C CA . ASP A 1 98 ? -12.937 -1.451 3.036 1.00 87.19 98 ASP A CA 1
ATOM 704 C C . ASP A 1 98 ? -12.790 -1.740 4.541 1.00 87.19 98 ASP A C 1
ATOM 706 O O . ASP A 1 98 ? -13.545 -2.528 5.106 1.00 87.19 98 ASP A O 1
ATOM 710 N N . ARG A 1 99 ? -11.846 -1.069 5.217 1.00 82.81 99 ARG A N 1
ATOM 711 C CA . ARG A 1 99 ? -11.560 -1.308 6.638 1.00 82.81 99 ARG A CA 1
ATOM 712 C C . ARG A 1 99 ? -12.543 -0.631 7.593 1.00 82.81 99 ARG A C 1
ATOM 714 O O . ARG A 1 99 ? -12.737 -1.155 8.694 1.00 82.81 99 ARG A O 1
ATOM 721 N N . PHE A 1 100 ? -13.100 0.517 7.209 1.00 81.25 100 PHE A N 1
ATOM 722 C CA . PHE A 1 100 ? -13.886 1.391 8.088 1.00 81.25 100 PHE A CA 1
ATOM 723 C C . PHE A 1 100 ? -15.361 1.546 7.685 1.00 81.25 100 PHE A C 1
ATOM 725 O O . PHE A 1 100 ? -16.110 2.171 8.425 1.00 81.25 100 PHE A O 1
ATOM 732 N N . ALA A 1 101 ? -15.816 0.990 6.556 1.00 80.06 101 ALA A N 1
ATOM 733 C CA . ALA A 1 101 ? -17.213 1.126 6.120 1.00 80.06 101 ALA A CA 1
ATOM 734 C C . ALA A 1 101 ? -18.228 0.396 7.017 1.00 80.06 101 ALA A C 1
ATOM 736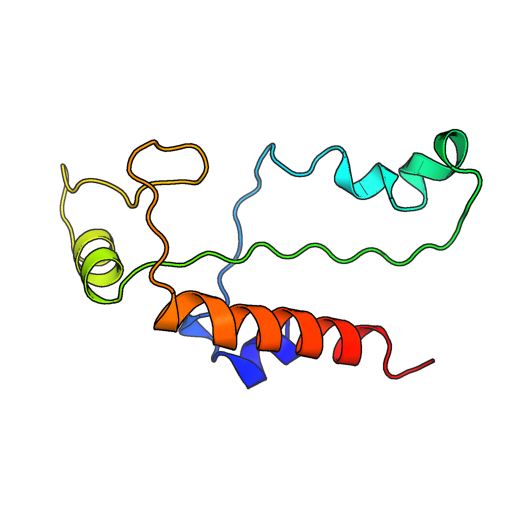 O O . ALA A 1 101 ? -19.408 0.730 6.978 1.00 80.06 101 ALA A O 1
ATOM 737 N N . ALA A 1 102 ? -17.793 -0.580 7.817 1.00 63.41 102 ALA A N 1
ATOM 738 C CA . ALA A 1 102 ? -18.644 -1.329 8.745 1.00 63.41 102 ALA A CA 1
ATOM 739 C C . ALA A 1 102 ? -18.575 -0.775 10.183 1.00 63.41 102 ALA A C 1
ATOM 741 O O . ALA A 1 102 ? -18.419 -1.555 11.120 1.00 63.41 102 ALA A O 1
ATOM 742 N N . GLY A 1 103 ? -18.604 0.556 10.328 1.00 52.78 103 GLY A N 1
ATOM 743 C CA . GLY A 1 103 ? -18.637 1.236 11.630 1.00 52.78 103 GLY A CA 1
ATOM 744 C C . GLY A 1 103 ? -19.778 0.767 12.522 1.00 52.78 103 GLY A C 1
ATOM 745 O O . GLY A 1 103 ? -20.902 0.608 11.995 1.00 52.78 103 GLY A O 1
#

Secondary structure (DSSP, 8-state):
-HHHHHHH-GGG-PPPPP-SS-TTGGGGTGGGHHHH----------------HHHHHHHHH--TTPPPPPPTT-TT----HHHHHHHHHHHHHHHHHHHHTT-

pLDDT: mean 86.46, std 7.07, range [52.78, 97.69]

Radius of gyration: 16.91 Å; chains: 1; bounding box: 42×22×47 Å